Protein AF-A0A9P1GYC6-F1 (afdb_monomer_lite)

InterPro domains:
  IPR043141 Large ribosomal subunit protein uL10-like domain superfamily [SSF160369] (52-117)
  IPR047865 Large ribosomal subunit protein uL10, bacteria/organella [PTHR11560] (1-132)
  IPR060106 Large ribosomal subunit protein uL10m, C-terminal, fungi [PF28227] (82-119)

pLDDT: mean 81.43, std 10.8, range [39.16, 94.19]

Foldseek 3Di:
DDDDDDDDDDPDQFLQVLLVVCLLQPNDPPQRPNDDCVVCVVSVPPVNVVVSVPRDDAWDADPNDTGGPVRSSVSNNQPPGPHSVVVVVVVVVVVVVVVVVVVVVVVVVVVVVVVVVVVVVVVVVVVVVVVVVD

Structure (mmCIF, N/CA/C/O backbone):
data_AF-A0A9P1GYC6-F1
#
_entry.id   AF-A0A9P1GYC6-F1
#
loop_
_atom_site.group_PDB
_atom_site.id
_atom_site.type_symbol
_atom_site.label_atom_id
_atom_site.label_alt_id
_atom_site.label_comp_id
_atom_site.label_asym_id
_atom_site.label_entity_id
_atom_site.label_seq_id
_atom_site.pdbx_PDB_ins_code
_atom_site.Cartn_x
_atom_site.Cartn_y
_atom_site.Cartn_z
_atom_site.occupancy
_atom_site.B_iso_or_equiv
_atom_site.auth_seq_id
_atom_site.auth_comp_id
_atom_site.auth_asym_id
_atom_site.auth_atom_id
_atom_site.pdbx_PDB_model_num
ATOM 1 N N . MET A 1 1 ? -9.711 -9.382 -18.454 1.00 57.47 1 MET A N 1
ATOM 2 C CA . MET A 1 1 ? -8.321 -8.932 -18.674 1.00 57.47 1 MET A CA 1
ATOM 3 C C . MET A 1 1 ? -7.994 -9.161 -20.136 1.00 57.47 1 MET A C 1
ATOM 5 O O . MET A 1 1 ? -8.175 -10.282 -20.587 1.00 57.47 1 MET A O 1
ATOM 9 N N . SER A 1 2 ? -7.621 -8.120 -20.876 1.00 74.44 2 SER A N 1
ATOM 10 C CA . SER A 1 2 ? -7.304 -8.207 -22.306 1.00 74.44 2 SER A CA 1
ATOM 11 C C . SER A 1 2 ? -5.957 -7.529 -22.544 1.00 74.44 2 SER A C 1
ATOM 13 O O . SER A 1 2 ? -5.759 -6.417 -22.060 1.00 74.44 2 SER A O 1
ATOM 15 N N . GLY A 1 3 ? -5.037 -8.209 -23.231 1.00 85.06 3 GLY A N 1
ATOM 16 C CA . GLY A 1 3 ? -3.664 -7.749 -23.470 1.00 85.06 3 GLY A CA 1
ATOM 17 C C . GLY A 1 3 ? -2.594 -8.467 -22.629 1.00 85.06 3 GLY A C 1
ATOM 18 O O . GLY A 1 3 ? -2.923 -9.328 -21.809 1.00 85.06 3 GLY A O 1
ATOM 19 N N . PRO A 1 4 ? -1.304 -8.142 -22.846 1.00 89.06 4 PRO A N 1
ATOM 20 C CA . PRO A 1 4 ? -0.189 -8.716 -22.100 1.00 89.06 4 PRO A CA 1
ATOM 21 C C . PRO A 1 4 ? -0.205 -8.212 -20.657 1.00 89.06 4 PRO A C 1
ATOM 23 O O . PRO A 1 4 ? -0.153 -7.012 -20.395 1.00 89.06 4 PRO A O 1
ATOM 26 N N . VAL A 1 5 ? -0.293 -9.146 -19.716 1.00 89.31 5 VAL A N 1
ATOM 27 C CA . VAL A 1 5 ? -0.481 -8.868 -18.291 1.00 89.31 5 VAL A CA 1
ATOM 28 C C . VAL A 1 5 ? 0.527 -9.661 -17.475 1.00 89.31 5 VAL A C 1
ATOM 30 O O . VAL A 1 5 ? 0.807 -10.822 -17.768 1.00 89.31 5 VAL A O 1
ATOM 33 N N . ALA A 1 6 ? 1.063 -9.026 -16.440 1.00 89.25 6 ALA A N 1
ATOM 34 C CA . ALA A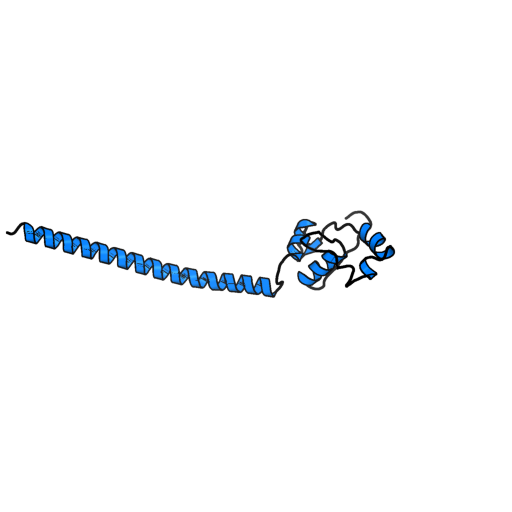 1 6 ? 1.934 -9.653 -15.460 1.00 89.25 6 ALA A CA 1
ATOM 35 C C . ALA A 1 6 ? 1.269 -9.576 -14.085 1.00 89.25 6 ALA A C 1
ATOM 37 O O . ALA A 1 6 ? 0.605 -8.589 -13.765 1.00 89.25 6 ALA A O 1
ATOM 38 N N . ALA A 1 7 ? 1.441 -10.621 -13.278 1.00 90.31 7 ALA A N 1
ATOM 39 C CA . ALA A 1 7 ? 0.910 -10.680 -11.924 1.00 90.31 7 ALA A CA 1
ATOM 40 C C . ALA A 1 7 ? 2.060 -10.731 -10.918 1.00 90.31 7 ALA A C 1
ATOM 42 O O . ALA A 1 7 ? 2.934 -11.591 -11.008 1.00 90.31 7 ALA A O 1
ATOM 43 N N . LEU A 1 8 ? 2.031 -9.822 -9.944 1.00 90.06 8 LEU A N 1
ATOM 44 C CA . LEU A 1 8 ? 2.869 -9.895 -8.754 1.00 90.06 8 LEU A CA 1
ATOM 45 C C . LEU A 1 8 ? 2.065 -10.582 -7.649 1.00 90.06 8 LEU A C 1
ATOM 47 O O . LEU A 1 8 ? 1.041 -10.058 -7.211 1.00 90.06 8 LEU A O 1
ATOM 51 N N . VAL A 1 9 ? 2.514 -11.760 -7.220 1.00 91.06 9 VAL A N 1
ATOM 52 C CA . VAL A 1 9 ? 1.807 -12.586 -6.234 1.00 91.06 9 VAL A CA 1
ATOM 53 C C . VAL A 1 9 ? 2.642 -12.694 -4.969 1.00 91.06 9 VAL A C 1
ATOM 55 O O . VAL A 1 9 ? 3.825 -13.025 -5.023 1.00 91.06 9 VAL A O 1
ATOM 58 N N . PHE A 1 10 ? 2.006 -12.450 -3.828 1.00 86.44 10 PHE A N 1
ATOM 59 C CA . PHE A 1 10 ? 2.589 -12.671 -2.511 1.00 86.44 10 PHE A CA 1
ATOM 60 C C . PHE A 1 10 ? 1.925 -13.887 -1.853 1.00 86.44 10 PHE A C 1
ATOM 62 O O . PHE A 1 10 ? 0.711 -14.051 -1.986 1.00 86.44 10 PHE A O 1
ATOM 69 N N . PRO A 1 11 ? 2.682 -14.728 -1.125 1.00 86.12 11 PRO A N 1
ATOM 70 C CA . PRO A 1 11 ? 2.126 -15.894 -0.436 1.00 86.12 11 PRO A CA 1
ATOM 71 C C . PRO A 1 11 ? 1.235 -15.515 0.756 1.00 86.12 11 PRO A C 1
ATOM 73 O O . PRO A 1 11 ? 0.361 -16.283 1.142 1.00 86.12 11 PRO A O 1
ATOM 76 N N . ALA A 1 12 ? 1.443 -14.331 1.334 1.00 81.94 12 ALA A N 1
ATOM 77 C CA . ALA A 1 12 ? 0.650 -13.796 2.430 1.00 81.94 12 ALA A CA 1
ATOM 78 C C . ALA A 1 12 ? 0.389 -12.303 2.215 1.00 81.94 12 ALA A C 1
ATOM 80 O O . ALA A 1 12 ? 1.174 -11.602 1.569 1.00 81.94 12 ALA A O 1
ATOM 81 N N . VAL A 1 13 ? -0.711 -11.808 2.782 1.00 79.56 13 VAL A N 1
ATOM 82 C CA . VAL A 1 13 ? -1.057 -10.387 2.727 1.00 79.56 13 VAL A CA 1
ATOM 83 C C . VAL A 1 13 ? -0.211 -9.639 3.750 1.00 79.56 13 VAL A C 1
ATOM 85 O O . VAL A 1 13 ? -0.504 -9.627 4.942 1.00 79.56 13 VAL A O 1
ATOM 88 N N . SER A 1 14 ? 0.867 -9.018 3.277 1.00 82.25 14 SER A N 1
ATOM 89 C CA . SER A 1 14 ? 1.711 -8.150 4.097 1.00 82.25 14 SER A CA 1
ATOM 90 C C . SER A 1 14 ? 1.831 -6.761 3.458 1.00 82.25 14 SER A C 1
ATOM 92 O O . SER A 1 14 ? 2.587 -6.613 2.488 1.00 82.25 14 SER A O 1
ATOM 94 N N . PRO A 1 15 ? 1.154 -5.739 4.019 1.00 86.00 15 PRO A N 1
ATOM 95 C CA . PRO A 1 15 ? 1.284 -4.345 3.597 1.00 86.00 15 PRO A CA 1
ATOM 96 C C . PRO A 1 15 ? 2.725 -3.841 3.403 1.00 86.00 15 PRO A C 1
ATOM 98 O O . PRO A 1 15 ? 2.964 -3.215 2.374 1.00 86.00 15 PRO A O 1
ATOM 101 N N . PRO A 1 16 ? 3.726 -4.156 4.262 1.00 84.69 16 PRO A N 1
ATOM 102 C CA . PRO A 1 16 ? 5.082 -3.627 4.072 1.00 84.69 16 PRO A CA 1
ATOM 103 C C . PRO A 1 16 ? 5.770 -4.146 2.801 1.00 84.69 16 PRO A C 1
ATOM 105 O O . PRO A 1 16 ? 6.434 -3.381 2.103 1.00 84.69 16 PRO A O 1
ATOM 108 N N . HIS A 1 17 ? 5.590 -5.425 2.453 1.00 87.44 17 HIS A N 1
ATOM 109 C CA . HIS A 1 17 ? 6.152 -5.968 1.210 1.00 87.44 17 HIS A CA 1
ATOM 110 C C . HIS A 1 17 ? 5.430 -5.417 -0.021 1.00 87.44 17 HIS A C 1
ATOM 112 O O . HIS A 1 17 ? 6.060 -5.163 -1.047 1.00 87.44 17 HIS A O 1
ATOM 118 N N . LEU A 1 18 ? 4.120 -5.186 0.092 1.00 87.50 18 LEU A N 1
ATOM 119 C CA . LEU A 1 18 ? 3.334 -4.577 -0.973 1.00 87.50 18 LEU A CA 1
ATOM 120 C C . LEU A 1 18 ? 3.744 -3.112 -1.192 1.00 87.50 18 LEU A C 1
ATOM 122 O O . LEU A 1 18 ? 3.967 -2.716 -2.332 1.00 87.50 18 LEU A O 1
ATOM 126 N N . ALA A 1 19 ? 3.941 -2.338 -0.123 1.00 87.00 19 ALA A N 1
ATOM 127 C CA . ALA A 1 19 ? 4.445 -0.966 -0.182 1.00 87.00 19 ALA A CA 1
ATOM 128 C C . ALA A 1 19 ? 5.830 -0.888 -0.838 1.00 87.00 19 ALA A C 1
ATOM 130 O O . ALA A 1 19 ? 6.063 -0.054 -1.715 1.00 87.00 19 ALA A O 1
ATOM 131 N N . ALA A 1 20 ? 6.738 -1.794 -0.462 1.00 88.31 20 ALA A N 1
ATOM 132 C CA . ALA A 1 20 ? 8.061 -1.891 -1.068 1.00 88.31 20 ALA A CA 1
ATOM 133 C C . ALA A 1 20 ? 7.974 -2.192 -2.572 1.00 88.31 20 ALA A C 1
ATOM 135 O O . ALA A 1 20 ? 8.620 -1.515 -3.371 1.00 88.31 20 ALA A O 1
ATOM 136 N N . ALA A 1 21 ? 7.133 -3.144 -2.982 1.00 91.06 21 ALA A N 1
ATOM 137 C CA . ALA A 1 21 ? 6.932 -3.442 -4.396 1.00 91.06 21 ALA A CA 1
ATOM 138 C C . ALA A 1 21 ? 6.304 -2.269 -5.167 1.00 91.06 21 ALA A C 1
ATOM 140 O O . ALA A 1 21 ? 6.757 -1.956 -6.267 1.00 91.06 21 ALA A O 1
ATOM 141 N N . LEU A 1 22 ? 5.317 -1.575 -4.587 1.00 89.62 22 LEU A N 1
ATOM 142 C CA . LEU A 1 22 ? 4.712 -0.385 -5.192 1.00 89.62 22 LEU A CA 1
ATOM 143 C C . LEU A 1 22 ? 5.721 0.754 -5.352 1.00 89.62 22 LEU A C 1
ATOM 145 O O . LEU A 1 22 ? 5.734 1.399 -6.394 1.00 89.62 22 LEU A O 1
ATOM 149 N N . SER A 1 23 ? 6.617 0.957 -4.381 1.00 90.44 23 SER A N 1
ATOM 150 C CA . SER A 1 23 ? 7.672 1.978 -4.473 1.00 90.44 23 SER A CA 1
ATOM 151 C C . SER A 1 23 ? 8.633 1.767 -5.652 1.00 90.44 23 SER A C 1
ATOM 153 O O . SER A 1 23 ? 9.244 2.723 -6.125 1.00 90.44 23 SER A O 1
ATOM 155 N N . VAL A 1 24 ? 8.757 0.526 -6.135 1.00 91.69 24 VAL A N 1
ATOM 156 C CA . VAL A 1 24 ? 9.637 0.150 -7.250 1.00 91.69 24 VAL A CA 1
ATOM 157 C C . VAL A 1 24 ? 8.873 0.103 -8.572 1.00 91.69 24 VAL A C 1
ATOM 159 O O . VAL A 1 24 ? 9.357 0.610 -9.577 1.00 91.69 24 VAL A O 1
ATOM 162 N N . LEU A 1 25 ? 7.697 -0.525 -8.591 1.00 90.00 25 LEU A N 1
ATOM 163 C CA . LEU A 1 25 ? 6.968 -0.819 -9.828 1.00 90.00 25 LEU A CA 1
ATOM 164 C C . LEU A 1 25 ? 6.015 0.302 -10.251 1.00 90.00 25 LEU A C 1
ATOM 166 O O . LEU A 1 25 ? 5.808 0.504 -11.442 1.00 90.00 25 LEU A O 1
ATOM 170 N N . ALA A 1 26 ? 5.417 1.010 -9.292 1.00 87.75 26 ALA A N 1
ATOM 171 C CA . ALA A 1 26 ? 4.429 2.059 -9.537 1.00 87.75 26 ALA A CA 1
ATOM 172 C C . ALA A 1 26 ? 4.561 3.185 -8.489 1.00 87.75 26 ALA A C 1
ATOM 174 O O . ALA A 1 26 ? 3.640 3.410 -7.692 1.00 87.75 26 ALA A O 1
ATOM 175 N N . PRO A 1 27 ? 5.716 3.881 -8.448 1.00 88.31 27 PRO A N 1
ATOM 176 C CA . PRO A 1 27 ? 5.986 4.889 -7.432 1.00 88.31 27 PRO A CA 1
ATOM 177 C C . PRO A 1 27 ? 4.948 6.012 -7.495 1.00 88.31 27 PRO A C 1
ATOM 179 O O . PRO A 1 27 ? 4.677 6.578 -8.553 1.00 88.31 27 PRO A O 1
ATOM 182 N N . THR A 1 28 ? 4.381 6.356 -6.341 1.00 84.69 28 THR A N 1
ATOM 183 C CA . THR A 1 28 ? 3.414 7.450 -6.200 1.00 84.69 28 THR A CA 1
ATOM 184 C C . THR A 1 28 ? 4.006 8.489 -5.253 1.00 84.69 28 THR A C 1
ATOM 186 O O . THR A 1 28 ? 4.198 8.174 -4.075 1.00 84.69 28 THR A O 1
ATOM 189 N N . PRO A 1 29 ? 4.308 9.715 -5.723 1.00 79.44 29 PRO A N 1
ATOM 190 C CA . PRO A 1 29 ? 4.857 10.768 -4.874 1.00 79.44 29 PRO A CA 1
ATOM 191 C C . PRO A 1 29 ? 4.011 10.980 -3.609 1.00 79.44 29 PRO A C 1
ATOM 193 O O . PRO A 1 29 ? 2.786 11.038 -3.680 1.00 79.44 29 PRO A O 1
ATOM 196 N N . GLY A 1 30 ? 4.663 11.065 -2.448 1.00 80.31 30 GLY A N 1
ATOM 197 C CA . GLY A 1 30 ? 4.014 11.250 -1.143 1.00 80.31 30 GLY A CA 1
ATOM 198 C C . GLY A 1 30 ? 3.621 9.952 -0.428 1.00 80.31 30 GLY A C 1
ATOM 199 O O . GLY A 1 30 ? 3.909 9.823 0.755 1.00 80.31 30 GLY A O 1
ATOM 200 N N . LEU A 1 31 ? 3.031 8.980 -1.132 1.00 81.38 31 LEU A N 1
ATOM 201 C CA . LEU A 1 31 ? 2.573 7.710 -0.538 1.00 81.38 31 LEU A CA 1
ATOM 202 C C . LEU A 1 31 ? 3.626 6.596 -0.629 1.00 81.38 31 LEU A C 1
ATOM 204 O O . LEU A 1 31 ? 3.963 5.968 0.368 1.00 81.38 31 LEU A O 1
ATOM 208 N N . PHE A 1 32 ? 4.178 6.376 -1.824 1.00 86.69 32 PHE A N 1
ATOM 209 C CA . PHE A 1 32 ? 5.187 5.350 -2.102 1.00 86.69 32 PHE A CA 1
ATOM 210 C C . PHE A 1 32 ? 6.345 5.995 -2.867 1.00 86.69 32 PHE A C 1
ATOM 212 O O . PHE A 1 32 ? 6.363 5.960 -4.104 1.00 86.69 32 PHE A O 1
ATOM 219 N N . PRO A 1 33 ? 7.284 6.652 -2.161 1.00 87.31 33 PRO A N 1
ATOM 220 C CA . PRO A 1 33 ? 8.369 7.372 -2.806 1.00 87.31 33 PRO A CA 1
ATOM 221 C C . PRO A 1 33 ? 9.298 6.402 -3.533 1.00 87.31 33 PRO A C 1
ATOM 223 O O . PRO A 1 33 ? 9.633 5.337 -3.016 1.00 87.31 33 PRO A O 1
ATOM 226 N N . ALA A 1 34 ? 9.756 6.805 -4.718 1.00 88.81 34 ALA A N 1
ATOM 227 C CA . ALA A 1 34 ? 10.748 6.037 -5.450 1.00 88.81 34 ALA A CA 1
ATOM 228 C C . ALA A 1 34 ? 12.041 5.893 -4.620 1.00 88.81 34 ALA A C 1
ATOM 230 O O . ALA A 1 34 ? 12.440 6.832 -3.916 1.00 88.81 34 ALA A O 1
ATOM 231 N N . PRO A 1 35 ? 12.737 4.748 -4.713 1.00 89.75 35 PRO A N 1
ATOM 232 C CA . PRO A 1 35 ? 13.971 4.523 -3.976 1.00 89.75 35 PRO A CA 1
ATOM 233 C C . PRO A 1 35 ? 15.026 5.595 -4.304 1.00 89.75 35 PRO A C 1
ATOM 235 O O . PRO A 1 35 ? 15.193 5.963 -5.467 1.00 89.75 35 PRO A O 1
ATOM 238 N N . PRO A 1 36 ? 15.780 6.110 -3.318 1.00 89.00 36 PRO A N 1
ATOM 239 C CA . PRO A 1 36 ? 16.697 7.224 -3.544 1.00 89.00 36 PRO A CA 1
ATOM 240 C C . PRO A 1 36 ? 17.902 6.816 -4.402 1.00 89.00 36 PRO A C 1
ATOM 242 O O . PRO A 1 36 ? 18.535 5.788 -4.150 1.00 89.00 36 PRO A O 1
ATOM 245 N N . LYS A 1 37 ? 18.284 7.685 -5.354 1.00 87.31 37 LYS A N 1
ATOM 246 C CA . LYS A 1 37 ? 19.422 7.493 -6.284 1.00 87.31 37 LYS A CA 1
ATOM 247 C C . LYS A 1 37 ? 20.715 7.065 -5.596 1.00 87.31 37 LYS A C 1
ATOM 249 O O . LYS A 1 37 ? 21.411 6.185 -6.082 1.00 87.31 37 LYS A O 1
ATOM 254 N N . LYS A 1 38 ? 21.019 7.675 -4.446 1.00 88.19 38 LYS A N 1
ATOM 255 C CA . LYS A 1 38 ? 22.254 7.410 -3.692 1.00 88.19 38 LYS A CA 1
ATOM 256 C C . LYS A 1 38 ? 22.327 5.986 -3.136 1.00 88.19 38 LYS A C 1
ATOM 258 O O . LYS A 1 38 ? 23.415 5.438 -3.044 1.00 88.19 38 LYS A O 1
ATOM 263 N N . LYS A 1 39 ? 21.187 5.410 -2.740 1.00 89.19 39 LYS A N 1
ATOM 264 C CA . LYS A 1 39 ? 21.130 4.076 -2.122 1.00 89.19 39 LYS A CA 1
ATOM 265 C C . LYS A 1 39 ? 20.943 2.978 -3.166 1.00 89.19 39 LYS A C 1
ATOM 267 O O . LYS A 1 39 ? 21.479 1.894 -2.998 1.00 89.19 39 LYS A O 1
ATOM 272 N N . ASN A 1 40 ? 20.203 3.275 -4.235 1.00 89.25 40 ASN A N 1
ATOM 273 C CA . ASN A 1 40 ? 19.858 2.322 -5.285 1.00 89.25 40 ASN A CA 1
ATOM 274 C C . ASN A 1 40 ? 20.172 2.914 -6.671 1.00 89.25 40 ASN A C 1
ATOM 276 O O . ASN A 1 40 ? 19.249 3.305 -7.386 1.00 89.25 40 ASN A O 1
ATOM 280 N N . PRO A 1 41 ? 21.454 3.003 -7.072 1.00 89.50 41 PRO A N 1
ATOM 281 C CA . PRO A 1 41 ? 21.831 3.575 -8.365 1.00 89.50 41 PRO A CA 1
ATOM 282 C C . PRO A 1 41 ? 21.292 2.753 -9.544 1.00 89.50 41 PRO A C 1
ATOM 284 O O . PRO A 1 41 ? 20.844 3.332 -10.529 1.00 89.50 41 PRO A O 1
ATOM 287 N N . GLY A 1 42 ? 21.236 1.420 -9.411 1.00 90.94 42 GLY A N 1
ATOM 288 C CA . GLY A 1 42 ? 20.728 0.520 -10.454 1.00 90.94 42 GLY A CA 1
ATOM 289 C C . GLY A 1 42 ? 19.241 0.699 -10.778 1.00 90.94 42 GLY A C 1
ATOM 290 O O . GLY A 1 42 ? 18.819 0.400 -11.887 1.00 90.94 42 GLY A O 1
ATOM 291 N N . TYR A 1 43 ? 18.447 1.263 -9.861 1.00 89.75 43 TYR A N 1
ATOM 292 C CA . TYR A 1 43 ? 17.056 1.618 -10.160 1.00 89.75 43 TYR A CA 1
ATOM 293 C C . TYR A 1 43 ? 16.964 2.680 -11.265 1.00 89.75 43 TYR A C 1
ATOM 295 O O . TYR A 1 43 ? 16.001 2.705 -12.023 1.00 89.75 43 TYR A O 1
ATOM 303 N N . TYR A 1 44 ? 17.971 3.549 -11.374 1.00 91.19 44 TYR A N 1
ATOM 304 C CA . TYR A 1 44 ? 18.009 4.663 -12.321 1.00 91.19 44 TYR A CA 1
ATOM 305 C C . TYR A 1 44 ? 18.813 4.355 -13.587 1.00 91.19 44 TYR A C 1
ATOM 307 O O . TYR A 1 44 ? 19.095 5.269 -14.361 1.00 91.19 44 TYR A O 1
ATOM 315 N N . ASP A 1 45 ? 19.172 3.090 -13.805 1.00 94.19 45 ASP A N 1
ATOM 316 C CA . ASP A 1 45 ? 19.735 2.635 -15.071 1.00 94.19 45 ASP A CA 1
ATOM 317 C C . ASP A 1 45 ? 18.724 2.904 -16.210 1.00 94.19 45 ASP A C 1
ATOM 319 O O . ASP A 1 45 ? 17.537 2.582 -16.054 1.00 94.19 45 ASP A O 1
ATOM 323 N N . PRO A 1 46 ? 19.150 3.483 -17.351 1.00 92.06 46 PRO A N 1
ATOM 324 C CA . PRO A 1 46 ? 18.309 3.659 -18.532 1.00 92.06 46 PRO A CA 1
ATOM 325 C C . PRO A 1 46 ? 17.509 2.415 -18.935 1.00 92.06 46 PRO A C 1
ATOM 327 O O . PRO A 1 46 ? 16.345 2.542 -19.319 1.00 92.06 46 PRO A O 1
ATOM 330 N N . VAL A 1 47 ? 18.09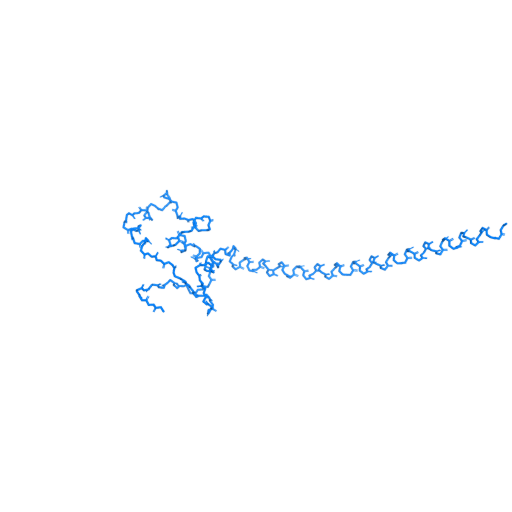0 1.216 -18.817 1.00 93.31 47 VAL A N 1
ATOM 331 C CA . VAL A 1 47 ? 17.411 -0.041 -19.176 1.00 93.31 47 VAL A CA 1
ATOM 332 C C . VAL A 1 47 ? 16.238 -0.316 -18.233 1.00 93.31 47 VAL A C 1
ATOM 334 O O . VAL A 1 47 ? 15.137 -0.647 -18.678 1.00 93.31 47 VAL A O 1
ATOM 337 N N . VAL A 1 48 ? 16.451 -0.126 -16.930 1.00 91.44 48 VAL A N 1
ATOM 338 C CA . VAL A 1 48 ? 15.437 -0.351 -15.891 1.00 91.44 48 VAL A CA 1
ATOM 339 C C . VAL A 1 48 ? 14.330 0.695 -15.985 1.00 91.44 48 VAL A C 1
ATOM 341 O O . VAL A 1 48 ? 13.154 0.344 -15.974 1.00 91.44 48 VAL A O 1
ATOM 344 N N . GLN A 1 49 ? 14.678 1.969 -16.160 1.00 91.81 49 GLN A N 1
ATOM 345 C CA . GLN A 1 49 ? 13.700 3.052 -16.296 1.00 91.81 49 GLN A CA 1
ATOM 346 C C . GLN A 1 49 ? 12.827 2.892 -17.547 1.00 91.81 49 GLN A C 1
ATOM 348 O O . GLN A 1 49 ? 11.611 3.070 -17.478 1.00 91.81 49 GLN A O 1
ATOM 353 N N . ALA A 1 50 ? 13.417 2.482 -18.674 1.00 92.75 50 ALA A N 1
ATOM 354 C CA . ALA A 1 50 ? 12.669 2.203 -19.897 1.00 92.75 50 ALA A CA 1
ATOM 355 C C . ALA A 1 50 ? 11.716 1.002 -19.753 1.00 92.75 50 ALA A C 1
ATOM 357 O O . ALA A 1 50 ? 10.678 0.963 -20.414 1.00 92.75 50 ALA A O 1
ATOM 358 N N . ALA A 1 51 ? 12.055 0.021 -18.912 1.00 90.56 51 ALA A N 1
ATOM 359 C CA . ALA A 1 51 ? 11.175 -1.101 -18.598 1.00 90.56 51 ALA A CA 1
ATOM 360 C C . ALA A 1 51 ? 10.047 -0.691 -17.637 1.00 90.56 51 ALA A C 1
ATOM 362 O O . ALA A 1 51 ? 8.884 -0.982 -17.909 1.00 90.56 51 ALA A O 1
ATOM 363 N N . LEU A 1 52 ? 10.368 0.034 -16.560 1.00 89.69 52 LEU A N 1
ATOM 364 C CA . LEU A 1 52 ? 9.394 0.513 -15.573 1.00 89.69 52 LEU A CA 1
ATOM 365 C C . LEU A 1 52 ? 8.352 1.446 -16.198 1.00 89.69 52 LEU A C 1
ATOM 367 O O . LEU A 1 52 ? 7.171 1.319 -15.900 1.00 89.69 52 LEU A O 1
ATOM 371 N N . ALA A 1 53 ? 8.751 2.312 -17.135 1.00 88.75 53 ALA A N 1
ATOM 372 C CA . ALA A 1 53 ? 7.829 3.202 -17.845 1.00 88.75 53 ALA A CA 1
ATOM 373 C C . ALA A 1 53 ? 6.765 2.464 -18.684 1.00 88.75 53 ALA A C 1
ATOM 375 O O . ALA A 1 53 ? 5.7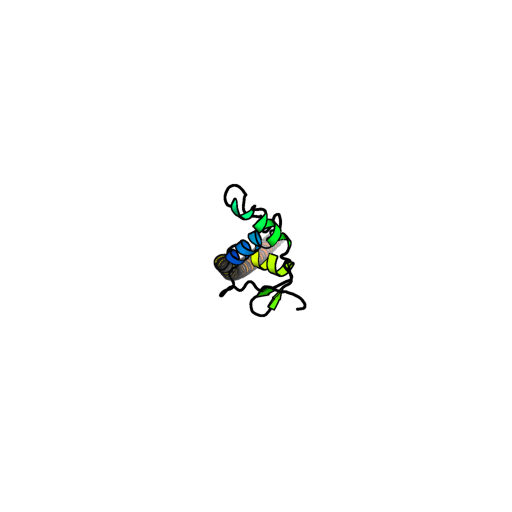45 3.052 -19.038 1.00 88.75 53 ALA A O 1
ATOM 376 N N . LYS A 1 54 ? 6.993 1.187 -19.019 1.00 90.44 54 LYS A N 1
ATOM 377 C CA . LYS A 1 54 ? 6.042 0.348 -19.768 1.00 90.44 54 LYS A CA 1
ATOM 378 C C . LYS A 1 54 ? 5.089 -0.424 -18.858 1.00 90.44 54 LYS A C 1
ATOM 380 O O . LYS A 1 54 ? 4.111 -0.986 -19.347 1.00 90.44 54 LYS A O 1
ATOM 385 N N . LEU A 1 55 ? 5.377 -0.494 -17.560 1.00 89.50 55 LEU A N 1
ATOM 386 C CA . LEU A 1 55 ? 4.528 -1.175 -16.595 1.00 89.50 55 LEU A CA 1
ATOM 387 C C . LEU A 1 55 ? 3.418 -0.226 -16.148 1.00 89.50 55 LEU A C 1
ATOM 389 O O . LEU A 1 55 ? 3.672 0.821 -15.560 1.00 89.50 55 LEU A O 1
ATOM 393 N N . LEU A 1 56 ? 2.174 -0.618 -16.411 1.00 89.25 56 LEU A N 1
ATOM 394 C CA . LEU A 1 56 ? 0.993 0.090 -15.936 1.00 89.25 56 LEU A CA 1
ATOM 395 C C . LEU A 1 56 ? 0.296 -0.758 -14.872 1.00 89.25 56 LEU A C 1
ATOM 397 O O . LEU A 1 56 ? -0.127 -1.884 -15.140 1.00 89.25 56 LEU A O 1
ATOM 401 N N . LEU A 1 57 ? 0.157 -0.212 -13.665 1.00 89.19 57 LEU A N 1
ATOM 402 C CA . LEU A 1 57 ? -0.627 -0.843 -12.610 1.00 89.19 57 LEU A CA 1
ATOM 403 C C . LEU A 1 57 ? -2.117 -0.718 -12.950 1.00 89.19 57 LEU A C 1
ATOM 405 O O . LEU A 1 57 ? -2.661 0.382 -12.964 1.00 89.19 57 LEU A O 1
ATOM 409 N N . VAL A 1 58 ? -2.768 -1.848 -13.226 1.00 89.31 58 VAL A N 1
ATOM 410 C CA . VAL A 1 58 ? -4.191 -1.892 -13.611 1.00 89.31 58 VAL A CA 1
ATOM 411 C C . VAL A 1 58 ? -5.102 -2.130 -12.405 1.00 89.31 58 VAL A C 1
ATOM 413 O O . VAL A 1 58 ? -6.204 -1.594 -12.341 1.00 89.31 58 VAL A O 1
ATOM 416 N N . GLY A 1 59 ? -4.667 -2.954 -11.454 1.00 89.69 59 GLY A N 1
ATOM 417 C CA . GLY A 1 59 ? -5.506 -3.404 -10.350 1.00 89.69 59 GLY A CA 1
ATOM 418 C C . GLY A 1 59 ? -4.896 -4.597 -9.620 1.00 89.69 59 GLY A C 1
ATOM 419 O O . GLY A 1 59 ? -3.781 -5.024 -9.927 1.00 89.69 59 GLY A O 1
ATOM 420 N N . GLY A 1 60 ? -5.624 -5.134 -8.643 1.00 89.94 60 GLY A N 1
ATOM 421 C CA . GLY A 1 60 ? -5.130 -6.213 -7.797 1.00 89.94 60 GLY A CA 1
ATOM 422 C C . GLY A 1 60 ? -6.245 -6.972 -7.103 1.00 89.94 60 GLY A C 1
ATOM 423 O O . GLY A 1 60 ? -7.405 -6.567 -7.093 1.00 89.94 60 GLY A O 1
ATOM 424 N N . ARG A 1 61 ? -5.888 -8.114 -6.524 1.00 89.38 61 ARG A N 1
ATOM 425 C CA . ARG A 1 61 ? -6.810 -8.941 -5.752 1.00 89.38 61 ARG A CA 1
ATOM 426 C C . ARG A 1 61 ? -6.190 -9.235 -4.398 1.00 89.38 61 ARG A C 1
ATOM 428 O O . ARG A 1 61 ? -5.093 -9.778 -4.334 1.00 89.38 61 ARG A O 1
ATOM 435 N N . VAL A 1 62 ? -6.906 -8.893 -3.335 1.00 86.75 62 VAL A N 1
ATOM 436 C CA . VAL A 1 62 ? -6.477 -9.100 -1.948 1.00 86.75 62 VAL A CA 1
ATOM 437 C C . VAL A 1 62 ? -7.586 -9.873 -1.243 1.00 86.75 62 VAL A C 1
ATOM 439 O O . VAL A 1 62 ? -8.748 -9.481 -1.312 1.00 86.75 62 VAL A O 1
ATOM 442 N N . GLU A 1 63 ? -7.247 -11.019 -0.646 1.00 83.00 63 GLU A N 1
ATOM 443 C CA . GLU A 1 63 ? -8.190 -11.887 0.091 1.00 83.00 63 GLU A CA 1
ATOM 444 C C . GLU A 1 63 ? -9.485 -12.213 -0.676 1.00 83.00 63 GLU A C 1
ATOM 446 O O . GLU A 1 63 ? -10.588 -12.227 -0.137 1.00 83.00 63 GLU A O 1
ATOM 451 N N . GLY A 1 64 ? -9.372 -12.442 -1.985 1.00 82.75 64 GLY A N 1
ATOM 452 C CA . GLY A 1 64 ? -10.530 -12.779 -2.811 1.00 82.75 64 GLY A CA 1
ATOM 453 C C . GLY A 1 64 ? -11.336 -11.580 -3.324 1.00 82.75 64 GLY A C 1
ATOM 454 O O . GLY A 1 64 ? -12.142 -11.777 -4.232 1.00 82.75 64 GLY A O 1
ATOM 455 N N . LYS A 1 65 ? -11.087 -10.362 -2.829 1.00 87.25 65 LYS A N 1
ATOM 456 C CA . LYS A 1 65 ? -11.737 -9.122 -3.279 1.00 87.25 65 LYS A CA 1
ATOM 457 C C . LYS A 1 65 ? -10.896 -8.413 -4.335 1.00 87.25 65 LYS A C 1
ATOM 459 O O . LYS A 1 65 ? -9.670 -8.379 -4.246 1.00 87.25 65 LYS A O 1
ATOM 464 N N . VAL A 1 66 ? -11.564 -7.864 -5.345 1.00 90.31 66 VAL A N 1
ATOM 465 C CA . VAL A 1 66 ? -10.927 -7.068 -6.400 1.00 90.31 66 VAL A CA 1
ATOM 466 C C . VAL A 1 66 ? -10.778 -5.637 -5.901 1.00 90.31 66 VAL A C 1
ATOM 468 O O . VAL A 1 66 ? -11.739 -5.058 -5.403 1.00 90.31 66 VAL A O 1
ATOM 471 N N . PHE A 1 67 ? -9.576 -5.094 -6.043 1.00 88.88 67 PHE A N 1
ATOM 472 C CA . PHE A 1 67 ? -9.243 -3.714 -5.730 1.00 88.88 67 PHE A CA 1
ATOM 473 C C . PHE A 1 67 ? -8.761 -3.007 -6.996 1.00 88.88 67 PHE A C 1
ATOM 475 O O . PHE A 1 67 ? -8.045 -3.579 -7.826 1.00 88.88 67 PHE A O 1
ATOM 482 N N . ASP A 1 68 ? -9.167 -1.754 -7.126 1.00 90.81 68 ASP A N 1
ATOM 483 C CA . ASP A 1 68 ? -8.637 -0.813 -8.099 1.00 90.81 68 ASP A CA 1
ATOM 484 C C . ASP A 1 68 ? -7.264 -0.281 -7.653 1.00 90.81 68 ASP A C 1
ATOM 486 O O . ASP A 1 68 ? -6.712 -0.665 -6.616 1.00 90.81 68 ASP A O 1
ATOM 490 N N . VAL A 1 69 ? -6.676 0.591 -8.471 1.00 88.38 69 VAL A N 1
ATOM 491 C CA . VAL A 1 69 ? -5.353 1.171 -8.209 1.00 88.38 69 VAL A CA 1
ATOM 492 C C . VAL A 1 69 ? -5.325 1.926 -6.877 1.00 88.38 69 VAL A C 1
ATOM 494 O O . VAL A 1 69 ? -4.352 1.810 -6.129 1.00 88.38 69 VAL A O 1
ATOM 497 N N . ASP A 1 70 ? -6.388 2.657 -6.552 1.00 88.19 70 ASP A N 1
ATOM 498 C CA . ASP A 1 70 ? -6.472 3.432 -5.314 1.00 88.19 70 ASP A CA 1
ATOM 499 C C . ASP A 1 70 ? -6.698 2.534 -4.094 1.00 88.19 70 ASP A C 1
ATOM 501 O O . ASP A 1 70 ? -6.057 2.724 -3.058 1.00 88.19 70 ASP A O 1
ATOM 505 N N . GLY A 1 71 ? -7.495 1.476 -4.236 1.00 86.88 71 GLY A N 1
ATOM 506 C CA . GLY A 1 71 ? -7.651 0.437 -3.230 1.00 86.88 71 GLY A CA 1
ATOM 507 C C . GLY A 1 71 ? -6.340 -0.280 -2.907 1.00 86.88 71 GLY A C 1
ATOM 508 O O . GLY A 1 71 ? -6.023 -0.489 -1.738 1.00 86.88 71 GLY A O 1
ATOM 509 N N . ILE A 1 72 ? -5.521 -0.601 -3.913 1.00 88.12 72 ILE A N 1
ATOM 510 C CA . ILE A 1 72 ? -4.193 -1.202 -3.695 1.00 88.12 72 ILE A CA 1
ATOM 511 C C . ILE A 1 72 ? -3.258 -0.237 -2.967 1.00 88.12 72 ILE A C 1
ATOM 513 O O . ILE A 1 72 ? -2.543 -0.652 -2.053 1.00 88.12 72 ILE A O 1
ATOM 517 N N . LYS A 1 73 ? -3.268 1.046 -3.346 1.00 88.12 73 LYS A N 1
ATOM 518 C CA . LYS A 1 73 ? -2.491 2.079 -2.651 1.00 88.12 73 LYS A CA 1
ATOM 519 C C . LYS A 1 73 ? -2.924 2.207 -1.193 1.00 88.12 73 LYS A C 1
ATOM 521 O O . LYS A 1 73 ? -2.069 2.327 -0.324 1.00 88.12 73 LYS A O 1
ATOM 526 N N . TRP A 1 74 ? -4.223 2.121 -0.913 1.00 85.50 74 TRP A N 1
ATOM 527 C CA . TRP A 1 74 ? -4.732 2.103 0.454 1.00 85.50 74 TRP A CA 1
ATOM 528 C C . TRP A 1 74 ? -4.229 0.883 1.235 1.00 85.50 74 TRP A C 1
ATOM 530 O O . TRP A 1 74 ? -3.685 1.060 2.320 1.00 85.50 74 TRP A O 1
ATOM 540 N N . VAL A 1 75 ? -4.313 -0.331 0.671 1.00 84.69 75 VAL A N 1
ATOM 541 C CA . VAL A 1 75 ? -3.819 -1.559 1.329 1.00 84.69 75 VAL A CA 1
ATOM 542 C C . VAL A 1 75 ? -2.317 -1.480 1.620 1.00 84.69 75 VAL A C 1
ATOM 544 O O . VAL A 1 75 ? -1.875 -1.882 2.695 1.00 84.69 75 VAL A O 1
ATOM 547 N N . GLY A 1 76 ? -1.524 -0.950 0.685 1.00 83.94 76 GLY A N 1
ATOM 548 C CA . GLY A 1 76 ? -0.085 -0.747 0.878 1.00 83.94 76 GLY A CA 1
ATOM 549 C C . GLY A 1 76 ? 0.251 0.347 1.888 1.00 83.94 76 GLY A C 1
ATOM 550 O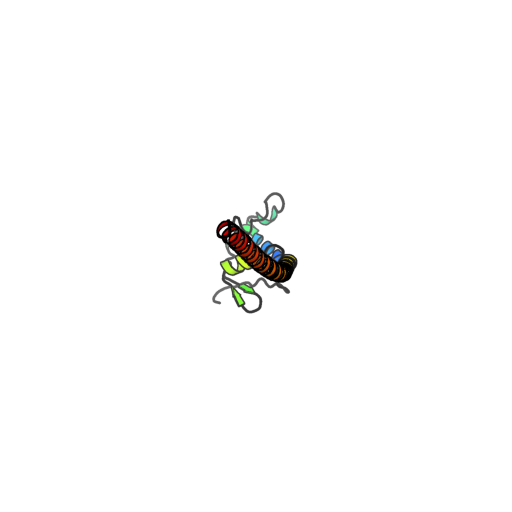 O . GLY A 1 76 ? 1.311 0.298 2.499 1.00 83.94 76 GLY A O 1
ATOM 551 N N . GLY A 1 77 ? -0.646 1.316 2.074 1.00 82.56 77 GLY A N 1
ATOM 552 C CA . GLY A 1 77 ? -0.498 2.418 3.022 1.00 82.56 77 GLY A CA 1
ATOM 553 C C . GLY A 1 77 ? -0.961 2.082 4.439 1.00 82.56 77 GLY A C 1
ATOM 554 O O . GLY A 1 77 ? -0.935 2.959 5.299 1.00 82.56 77 GLY A O 1
ATOM 555 N N . ILE A 1 78 ? -1.407 0.845 4.701 1.00 80.00 78 ILE A N 1
ATOM 556 C CA . ILE A 1 78 ? -1.777 0.409 6.051 1.00 80.00 78 ILE A CA 1
ATOM 557 C C . ILE A 1 78 ? -0.513 0.346 6.907 1.00 80.00 78 ILE A C 1
ATOM 559 O O . ILE A 1 78 ? 0.275 -0.603 6.835 1.00 80.00 78 ILE A O 1
ATOM 563 N N . ASP A 1 79 ? -0.354 1.366 7.743 1.00 67.88 79 ASP A N 1
ATOM 564 C CA . ASP A 1 79 ? 0.762 1.482 8.666 1.00 67.88 79 ASP A CA 1
ATOM 565 C C . ASP A 1 79 ? 0.706 0.391 9.746 1.00 67.88 79 ASP A C 1
ATOM 567 O O . ASP A 1 79 ? -0.343 0.080 10.317 1.00 67.88 79 ASP A O 1
ATOM 571 N N . GLY A 1 80 ? 1.858 -0.221 10.017 1.00 64.56 80 GLY A N 1
ATOM 572 C CA . GLY A 1 80 ? 2.023 -1.219 11.078 1.00 64.56 80 GLY A CA 1
ATOM 573 C C . GLY A 1 80 ? 1.605 -2.656 10.742 1.00 64.56 80 GLY A C 1
ATOM 574 O O . GLY A 1 80 ? 1.845 -3.540 11.559 1.00 64.56 80 GLY A O 1
ATOM 575 N N . GLY A 1 81 ? 1.021 -2.948 9.574 1.00 70.81 81 GLY A N 1
ATOM 576 C CA . GLY A 1 81 ? 0.700 -4.327 9.167 1.00 70.81 81 GLY A CA 1
ATOM 577 C C . GLY A 1 81 ? -0.054 -5.131 10.245 1.00 70.81 81 GLY A C 1
ATOM 578 O O . GLY A 1 81 ? -1.094 -4.699 10.741 1.00 70.81 81 GLY A O 1
ATOM 579 N N . LEU A 1 82 ? 0.478 -6.297 10.635 1.00 64.62 82 LEU A N 1
ATOM 580 C CA . LEU A 1 82 ? -0.091 -7.138 11.700 1.00 64.62 82 LEU A CA 1
ATOM 581 C C . LEU A 1 82 ? -0.115 -6.422 13.062 1.00 64.62 82 LEU A C 1
ATOM 583 O O . LEU A 1 82 ? -1.074 -6.569 13.817 1.00 64.62 82 LEU A O 1
ATOM 587 N N . ASP A 1 83 ? 0.915 -5.636 13.368 1.00 67.06 83 ASP A N 1
ATOM 588 C CA . ASP A 1 83 ? 1.018 -4.908 14.633 1.00 67.06 83 ASP A CA 1
ATOM 589 C C . ASP A 1 83 ? 0.067 -3.706 14.672 1.00 67.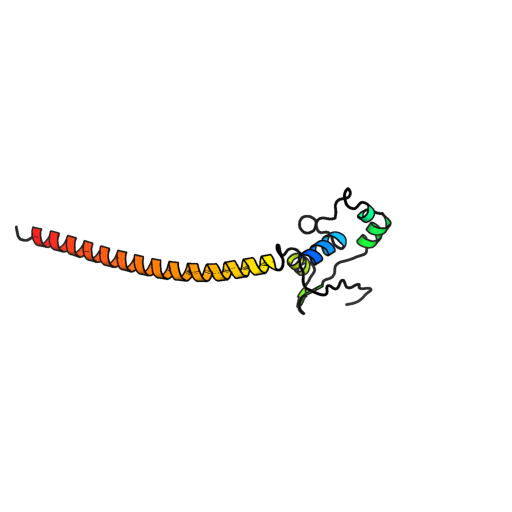06 83 ASP A C 1
ATOM 591 O O . ASP A 1 83 ? -0.504 -3.416 15.719 1.00 67.06 83 ASP A O 1
ATOM 595 N N . GLY A 1 84 ? -0.219 -3.086 13.523 1.00 68.38 84 GLY A N 1
ATOM 596 C CA . GLY A 1 84 ? -1.274 -2.079 13.373 1.00 68.38 84 GLY A CA 1
ATOM 597 C C . GLY A 1 84 ? -2.674 -2.665 13.590 1.00 68.38 84 GLY A C 1
ATOM 598 O O . GLY A 1 84 ? -3.487 -2.096 14.319 1.00 68.38 84 GLY A O 1
ATOM 599 N N . LEU A 1 85 ? -2.943 -3.853 13.038 1.00 66.56 85 LEU A N 1
ATOM 600 C CA . LEU A 1 85 ? -4.182 -4.606 13.284 1.00 66.56 85 LEU A CA 1
ATOM 601 C C . LEU A 1 85 ? -4.322 -5.026 14.754 1.00 66.56 85 LEU A C 1
ATOM 603 O O . LEU A 1 85 ? -5.397 -4.877 15.338 1.00 66.56 85 LEU A O 1
ATOM 607 N N . ARG A 1 86 ? -3.235 -5.490 15.381 1.00 75.00 86 ARG A N 1
ATOM 608 C CA . ARG A 1 86 ? -3.198 -5.806 16.817 1.00 75.00 86 ARG A CA 1
ATOM 609 C C . ARG A 1 86 ? -3.433 -4.566 17.670 1.00 75.00 86 ARG A C 1
ATOM 611 O O . ARG A 1 86 ? -4.244 -4.625 18.585 1.00 75.00 86 ARG A O 1
ATOM 618 N N . ALA A 1 87 ? -2.801 -3.440 17.348 1.00 77.56 87 ALA A N 1
ATOM 619 C CA . ALA A 1 87 ? -3.016 -2.177 18.046 1.00 77.56 87 ALA A CA 1
ATOM 620 C C . ALA A 1 87 ? -4.471 -1.700 17.919 1.00 77.56 87 ALA A C 1
ATOM 622 O O . ALA A 1 87 ? -5.061 -1.267 18.906 1.00 77.56 87 ALA A O 1
ATOM 623 N N . ARG A 1 88 ? -5.092 -1.845 16.739 1.00 69.88 88 ARG A N 1
ATOM 624 C CA . ARG A 1 88 ? -6.513 -1.528 16.523 1.00 69.88 88 ARG A CA 1
ATOM 625 C C . ARG A 1 88 ? -7.432 -2.424 17.359 1.00 69.88 88 ARG A C 1
ATOM 627 O O . ARG A 1 88 ? -8.376 -1.919 17.959 1.00 69.88 88 ARG A O 1
ATOM 634 N N . LEU A 1 89 ? -7.141 -3.724 17.428 1.00 78.25 89 LEU A N 1
ATOM 635 C CA . LEU A 1 89 ? -7.858 -4.674 18.284 1.00 78.25 89 LEU A CA 1
ATOM 636 C C . LEU A 1 89 ? -7.706 -4.326 19.768 1.00 78.25 89 LEU A C 1
ATOM 638 O O . LEU A 1 89 ? -8.705 -4.264 20.478 1.00 78.25 89 LEU A O 1
ATOM 642 N N . VAL A 1 90 ? -6.484 -4.042 20.228 1.00 83.19 90 VAL A N 1
ATOM 643 C CA . VAL A 1 90 ? -6.209 -3.623 21.611 1.00 83.19 90 VAL A CA 1
ATOM 644 C C . VAL A 1 90 ? -6.948 -2.327 21.943 1.00 83.19 90 VAL A C 1
ATOM 646 O O . VAL A 1 90 ? -7.589 -2.255 22.985 1.00 83.19 90 VAL A O 1
ATOM 649 N N . ALA A 1 91 ? -6.944 -1.338 21.048 1.00 78.69 91 ALA A N 1
ATOM 650 C CA . ALA A 1 91 ? -7.677 -0.088 21.237 1.00 78.69 91 ALA A CA 1
ATOM 651 C C . ALA A 1 91 ? -9.200 -0.305 21.300 1.00 78.69 91 ALA A C 1
ATOM 653 O O . ALA A 1 91 ? -9.869 0.291 22.141 1.00 78.69 91 ALA A O 1
ATOM 654 N N . MET A 1 92 ? -9.757 -1.184 20.456 1.00 77.44 92 MET A N 1
ATOM 655 C CA . MET A 1 92 ? -11.177 -1.555 20.531 1.00 77.44 92 MET A CA 1
ATOM 656 C C . MET A 1 92 ? -11.510 -2.240 21.861 1.00 77.44 92 MET A C 1
ATOM 658 O O . MET A 1 92 ? -12.481 -1.866 22.513 1.00 77.44 92 MET A O 1
ATOM 662 N N . LEU A 1 93 ? -10.683 -3.194 22.295 1.00 77.12 93 LEU A N 1
ATOM 663 C CA . LEU A 1 93 ? -10.834 -3.884 23.579 1.00 77.12 93 LEU A CA 1
ATOM 664 C C . LEU A 1 93 ? -10.736 -2.916 24.771 1.00 77.12 93 LEU A C 1
ATOM 666 O O . LEU A 1 93 ? -11.540 -2.995 25.697 1.00 77.12 93 LEU A O 1
ATOM 670 N N . GLN A 1 94 ? -9.804 -1.961 24.734 1.00 78.12 94 GLN A N 1
ATOM 671 C CA . GLN A 1 94 ? -9.655 -0.926 25.762 1.00 78.12 94 GLN A CA 1
ATOM 672 C C . GLN A 1 94 ? -10.838 0.057 25.782 1.00 78.12 94 GLN A C 1
ATOM 674 O O . GLN A 1 94 ? -11.292 0.451 26.856 1.00 78.12 94 GLN A O 1
ATOM 679 N N . GLY A 1 95 ? -11.387 0.412 24.615 1.00 68.94 95 GLY A N 1
ATOM 680 C CA . GLY A 1 95 ? -12.552 1.295 24.503 1.00 68.94 95 GLY A CA 1
ATOM 681 C C . GLY A 1 95 ? -13.822 0.715 25.134 1.00 68.94 95 GLY A C 1
ATOM 682 O O . GLY A 1 95 ? -14.585 1.450 25.760 1.00 68.94 95 GLY A O 1
ATOM 683 N N . VAL A 1 96 ? -14.022 -0.606 25.046 1.00 66.75 96 VAL A N 1
ATOM 684 C CA . VAL A 1 96 ? -15.157 -1.293 25.692 1.00 66.75 96 VAL A CA 1
ATOM 685 C C . VAL A 1 96 ? -15.053 -1.232 27.223 1.00 66.75 96 VAL A C 1
ATOM 687 O O . VAL A 1 96 ? -16.058 -1.006 27.896 1.00 66.75 96 VAL A O 1
ATOM 690 N N . GLY A 1 97 ? -13.844 -1.355 27.783 1.00 62.91 97 GLY A N 1
ATOM 691 C CA . GLY A 1 97 ? -13.614 -1.233 29.228 1.00 62.91 97 GLY A CA 1
ATOM 692 C C . GLY A 1 97 ? -13.864 0.180 29.767 1.00 62.91 97 GLY A C 1
ATOM 693 O O . GLY A 1 97 ? -14.486 0.344 30.814 1.00 62.91 97 GLY A O 1
ATOM 694 N N . LEU A 1 98 ? -13.446 1.210 29.024 1.00 60.94 98 LEU A N 1
ATOM 695 C CA . LEU A 1 98 ? -13.682 2.612 29.395 1.00 60.94 98 LEU A CA 1
ATOM 696 C C . LEU A 1 98 ? -15.165 3.002 29.322 1.00 60.94 98 LEU A C 1
ATOM 698 O O . LEU A 1 98 ? -15.632 3.787 30.147 1.00 60.94 98 LEU A O 1
ATOM 702 N N . GLY A 1 99 ? -15.919 2.429 28.379 1.00 66.06 99 GLY A N 1
ATOM 703 C CA . GLY A 1 99 ? -17.362 2.646 28.269 1.00 66.06 99 GLY A CA 1
ATOM 704 C C . GLY A 1 99 ? -18.126 2.184 29.513 1.00 66.06 99 GLY A C 1
ATOM 705 O O . GLY A 1 99 ? -18.970 2.922 30.020 1.00 66.06 99 GLY A O 1
ATOM 706 N N . LEU A 1 100 ? -17.787 1.009 30.054 1.00 64.19 100 LEU A N 1
ATOM 707 C CA . LEU A 1 100 ? -18.462 0.456 31.230 1.00 64.19 100 LEU A CA 1
ATOM 708 C C . LEU A 1 100 ? -18.212 1.309 32.485 1.00 64.19 100 LEU A C 1
ATOM 710 O O . LEU A 1 100 ? -19.156 1.678 33.184 1.00 64.19 100 LEU A O 1
ATOM 714 N N . THR A 1 101 ? -16.961 1.704 32.731 1.00 69.94 101 THR A N 1
ATOM 715 C CA . THR A 1 101 ? -16.600 2.542 33.885 1.00 69.94 101 THR A CA 1
ATOM 716 C C . THR A 1 101 ? -17.257 3.918 33.810 1.00 69.94 101 THR A C 1
ATOM 718 O O . THR A 1 101 ? -17.840 4.356 34.798 1.00 69.94 101 THR A O 1
ATOM 721 N N . ASN A 1 102 ? -17.272 4.555 32.632 1.00 68.38 102 ASN A N 1
ATOM 722 C CA . ASN A 1 102 ? -17.974 5.827 32.443 1.00 68.38 102 ASN A CA 1
ATOM 723 C C . ASN A 1 102 ? -19.482 5.698 32.683 1.00 68.38 102 ASN A C 1
ATOM 725 O O . ASN A 1 102 ? -20.080 6.588 33.285 1.00 68.38 102 ASN A O 1
ATOM 729 N N . THR A 1 103 ? -20.116 4.599 32.254 1.00 72.56 103 THR A N 1
ATOM 730 C CA . THR A 1 103 ? -21.546 4.395 32.535 1.00 72.56 103 THR A CA 1
ATOM 731 C C . THR A 1 103 ? -21.824 4.234 34.031 1.00 72.56 103 THR A C 1
ATOM 733 O O . THR A 1 103 ? -22.710 4.920 34.543 1.00 72.56 103 THR A O 1
ATOM 736 N N . LEU A 1 104 ? -21.034 3.439 34.765 1.00 71.88 104 LEU A N 1
ATOM 737 C CA . LEU A 1 104 ? -21.185 3.310 36.222 1.00 71.88 104 LEU A CA 1
ATOM 738 C C . LEU A 1 104 ? -20.883 4.620 36.966 1.00 71.88 104 LEU A C 1
ATOM 740 O O . LEU A 1 104 ? -21.601 4.979 37.903 1.00 71.88 104 LEU A O 1
ATOM 744 N N . GLU A 1 105 ? -19.855 5.357 36.549 1.00 77.81 105 GLU A N 1
ATOM 745 C CA . GLU A 1 105 ? -19.502 6.650 37.137 1.00 77.81 105 GLU A CA 1
ATOM 746 C C . GLU A 1 105 ? -20.598 7.697 36.883 1.00 77.81 105 GLU A C 1
ATOM 748 O O . GLU A 1 105 ? -20.987 8.426 37.796 1.00 77.81 105 GLU A O 1
ATOM 753 N N . SER A 1 106 ? -21.157 7.738 35.671 1.00 76.62 106 SER A N 1
ATOM 754 C CA . SER A 1 106 ? -22.245 8.658 35.319 1.00 76.62 106 SER A CA 1
ATOM 755 C C . SER A 1 106 ? -23.534 8.366 36.095 1.00 76.62 106 SER A C 1
ATOM 757 O O . SER A 1 106 ? -24.149 9.292 36.627 1.00 76.62 106 SER A O 1
ATOM 759 N N . GLY A 1 107 ? -23.894 7.086 36.254 1.00 77.62 107 GLY A N 1
ATOM 760 C CA . GLY A 1 107 ? -25.025 6.666 37.079 1.00 77.62 107 GLY A CA 1
ATOM 761 C C . GLY A 1 107 ? -24.829 7.068 38.541 1.00 77.62 107 GLY A C 1
ATOM 762 O O . GLY A 1 107 ? -25.718 7.670 39.140 1.00 77.62 107 GLY A O 1
ATOM 763 N N . SER A 1 108 ? -23.629 6.854 39.082 1.00 78.44 108 SER A N 1
ATOM 764 C CA . SER A 1 108 ? -23.294 7.217 40.465 1.00 78.44 108 SER A CA 1
ATOM 765 C C . SER A 1 108 ? -23.342 8.732 40.703 1.00 78.44 108 SER A C 1
ATOM 767 O O . SER A 1 108 ? -23.917 9.182 41.693 1.00 78.44 108 SER A O 1
ATOM 769 N N . LYS A 1 109 ? -22.815 9.540 39.771 1.00 82.62 109 LYS A N 1
ATOM 770 C CA . LYS A 1 109 ? -22.886 11.011 39.837 1.00 82.62 109 LYS A CA 1
ATOM 771 C C . LYS A 1 109 ? -24.318 11.529 39.735 1.00 82.62 109 LYS A C 1
ATOM 773 O O . LYS A 1 109 ? -24.681 12.440 40.471 1.00 82.62 109 LYS A O 1
ATOM 778 N N . SER A 1 110 ? -25.141 10.945 38.862 1.00 78.56 110 SER A N 1
ATOM 779 C CA . SER A 1 110 ? -26.548 11.340 38.712 1.00 78.56 110 SER A CA 1
ATOM 780 C C . SER A 1 110 ? -27.383 11.048 39.966 1.00 78.56 110 SER A C 1
ATOM 782 O O . SER A 1 110 ? -28.182 11.888 40.385 1.00 78.56 110 SER A O 1
ATOM 784 N N . LEU A 1 111 ? -27.149 9.903 40.618 1.00 82.94 111 LEU A N 1
ATOM 785 C CA . LEU A 1 111 ? -27.785 9.554 41.890 1.00 82.94 111 LEU A CA 1
ATOM 786 C C . LEU A 1 111 ? -27.329 10.477 43.019 1.00 82.94 111 LEU A C 1
ATOM 788 O O . LEU A 1 111 ? -28.163 10.958 43.782 1.00 82.94 111 LEU A O 1
ATOM 792 N N . TRP A 1 112 ? -26.029 10.762 43.098 1.00 86.19 112 TRP A N 1
ATOM 793 C CA . TRP A 1 112 ? -25.481 11.680 44.093 1.00 86.19 112 TRP A CA 1
ATOM 794 C C . TRP A 1 112 ? -26.054 13.097 43.940 1.00 86.19 112 TRP A C 1
ATOM 796 O O . TRP A 1 112 ? -26.545 13.660 44.913 1.00 86.19 112 TRP A O 1
ATOM 806 N N . LEU A 1 113 ? -26.096 13.635 42.714 1.00 90.44 113 LEU A N 1
ATOM 807 C CA . LEU A 1 113 ? -26.701 14.942 42.427 1.00 90.44 113 LEU A CA 1
ATOM 808 C C . LEU A 1 113 ? -28.197 14.982 42.771 1.00 90.44 113 LEU A C 1
ATOM 810 O O . LEU A 1 113 ? -28.678 15.984 43.293 1.00 90.44 113 LEU A O 1
ATOM 814 N N . SER A 1 114 ? -28.930 13.895 42.515 1.00 87.75 114 SER A N 1
ATOM 815 C CA . SER A 1 114 ? -30.360 13.806 42.845 1.00 87.75 114 SER A CA 1
ATOM 816 C C . SER A 1 114 ? -30.606 13.763 44.358 1.00 87.75 114 SER A C 1
ATOM 818 O O . SER A 1 114 ? -31.537 14.397 44.851 1.00 87.75 114 SER A O 1
ATOM 820 N N . LEU A 1 115 ? -29.769 13.036 45.106 1.00 89.81 115 LEU A N 1
ATOM 821 C CA . LEU A 1 115 ? -29.843 12.972 46.568 1.00 89.81 115 LEU A CA 1
ATOM 822 C C . LEU A 1 115 ? -29.457 14.304 47.217 1.00 89.81 115 LEU A C 1
ATOM 824 O O . LEU A 1 115 ? -30.158 14.751 48.122 1.00 89.81 115 LEU A O 1
ATOM 828 N N . GLU A 1 116 ? -28.400 14.961 46.734 1.00 89.75 116 GLU A N 1
ATOM 829 C CA . GLU A 1 116 ? -27.997 16.274 47.246 1.00 89.75 116 GLU A CA 1
ATOM 830 C C . GLU A 1 116 ? -29.047 17.346 46.918 1.00 89.75 116 GLU A C 1
ATOM 832 O O . GLU A 1 116 ? -29.382 18.160 47.774 1.00 89.75 116 GLU A O 1
ATOM 837 N N . GLY A 1 117 ? -29.656 17.297 45.726 1.00 88.00 117 GLY A N 1
ATOM 838 C CA . GLY A 1 117 ? -30.772 18.177 45.368 1.00 88.00 117 GLY A CA 1
ATOM 839 C C . GLY A 1 117 ? -31.981 18.009 46.294 1.00 88.00 117 GLY A C 1
ATOM 840 O O . GLY A 1 117 ? -32.549 18.998 46.752 1.00 88.00 117 GLY A O 1
ATOM 841 N N . ARG A 1 118 ? -32.338 16.764 46.640 1.00 85.12 118 ARG A N 1
ATOM 842 C CA . ARG A 1 118 ? -33.442 16.485 47.574 1.00 85.12 118 ARG A CA 1
ATOM 843 C C . ARG A 1 118 ? -33.120 16.921 49.005 1.00 85.12 118 ARG A C 1
ATOM 845 O O . ARG A 1 118 ? -34.003 17.384 49.719 1.00 85.12 118 ARG A O 1
ATOM 852 N N . LYS A 1 119 ? -31.864 16.774 49.427 1.00 87.88 119 LYS A N 1
ATOM 853 C CA . LYS A 1 119 ? -31.388 17.241 50.733 1.00 87.88 119 LYS A CA 1
ATOM 854 C C . LYS A 1 119 ? -31.474 18.767 50.840 1.00 87.88 119 LYS A C 1
ATOM 856 O O . LYS A 1 119 ? -32.016 19.259 51.821 1.00 87.88 119 LYS A O 1
ATOM 861 N N . LEU A 1 120 ? -31.023 19.497 49.818 1.00 87.94 120 LEU A N 1
ATOM 862 C CA . LEU A 1 120 ? -31.116 20.960 49.768 1.00 87.94 120 LEU A CA 1
ATOM 863 C C . LEU A 1 120 ? -32.569 21.452 49.837 1.00 87.94 120 LEU A C 1
ATOM 865 O O . LEU A 1 120 ? -32.856 22.366 50.601 1.00 87.94 120 LEU A O 1
ATOM 869 N N . GLN A 1 121 ? -33.492 20.809 49.113 1.00 86.00 121 GLN A N 1
ATOM 870 C CA . GLN A 1 121 ? -34.922 21.147 49.175 1.00 86.00 121 GLN A CA 1
ATOM 871 C C . GLN A 1 121 ? -35.506 20.974 50.584 1.00 86.00 121 GLN A C 1
ATOM 873 O O . GLN A 1 121 ? -36.202 21.860 51.067 1.00 86.00 121 GLN A O 1
ATOM 878 N N . LEU A 1 122 ? -35.180 19.876 51.272 1.00 84.50 122 LEU A N 1
ATOM 879 C CA . LEU A 1 122 ? -35.644 19.631 52.643 1.00 84.50 122 LEU A CA 1
ATOM 880 C C . LEU A 1 122 ? -35.039 20.619 53.654 1.00 84.50 122 LEU A C 1
ATOM 882 O O . LEU A 1 122 ? -35.714 21.034 54.593 1.00 84.50 122 LEU A O 1
ATOM 886 N N . GLU A 1 123 ? -33.777 21.016 53.467 1.00 83.94 123 GLU A N 1
ATOM 887 C CA . GLU A 1 123 ? -33.131 22.044 54.294 1.00 83.94 123 GLU A CA 1
ATOM 888 C C . GLU A 1 123 ? -33.738 23.443 54.069 1.00 83.94 123 GLU A C 1
ATOM 890 O O . GLU A 1 123 ? -33.808 24.244 55.006 1.00 83.94 123 GLU A O 1
ATOM 895 N N . GLU A 1 124 ? -34.182 23.751 52.847 1.00 80.69 124 GLU A N 1
ATOM 896 C CA . GLU A 1 124 ? -34.901 24.988 52.517 1.00 80.69 124 GLU A CA 1
ATOM 897 C C . GLU A 1 124 ? -36.333 24.991 53.074 1.00 80.69 124 GLU A C 1
ATOM 899 O O . GLU A 1 124 ? -36.743 25.992 53.666 1.00 80.69 124 GLU A O 1
ATOM 904 N N . GLU A 1 125 ? -37.060 23.875 52.966 1.00 74.62 125 GLU A N 1
ATOM 905 C CA . GLU A 1 125 ? -38.400 23.696 53.546 1.00 74.62 125 GLU A CA 1
ATOM 906 C C . GLU A 1 125 ? -38.371 23.823 55.079 1.00 74.62 125 GLU A C 1
ATOM 908 O O . GLU A 1 125 ? -39.122 24.622 55.637 1.00 74.62 125 GLU A O 1
ATOM 913 N N . GLN A 1 126 ? -37.425 23.165 55.765 1.00 69.38 126 GLN A N 1
ATOM 914 C CA . GLN A 1 126 ? -37.270 23.283 57.225 1.00 69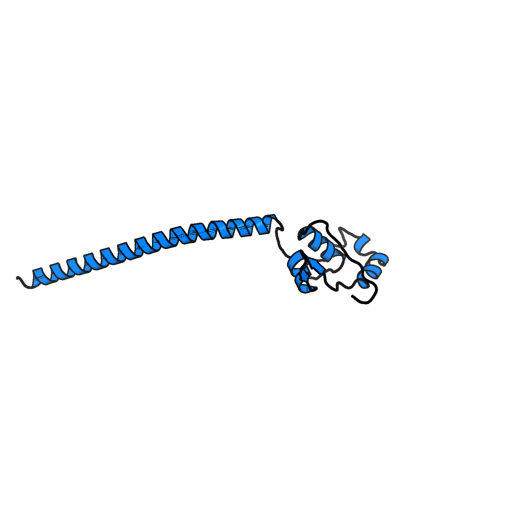.38 126 GLN A CA 1
ATOM 915 C C . GLN A 1 126 ? -36.924 24.707 57.686 1.00 69.38 126 GLN A C 1
ATOM 917 O O . GLN A 1 126 ? -37.402 25.163 58.726 1.00 69.38 126 GLN A O 1
ATOM 922 N N . LYS A 1 127 ? -36.104 25.444 56.923 1.00 68.19 127 LYS A N 1
ATOM 923 C CA . LYS A 1 127 ? -35.812 26.862 57.211 1.00 68.19 127 LYS A CA 1
ATOM 924 C C . LYS A 1 127 ? -37.004 27.781 56.928 1.00 68.19 127 LYS A C 1
ATOM 926 O O . LYS A 1 127 ? -37.078 28.863 57.515 1.00 68.19 127 LYS A O 1
ATOM 931 N N . GLY A 1 128 ? -37.900 27.386 56.023 1.00 63.88 128 GLY A N 1
ATOM 932 C CA . GLY A 1 128 ? -39.157 28.075 55.737 1.00 63.88 128 GLY A CA 1
ATOM 933 C C . GLY A 1 128 ? -40.195 27.890 56.844 1.00 63.88 128 GLY A C 1
ATOM 934 O O . GLY A 1 128 ? -40.797 28.873 57.275 1.00 63.88 128 GLY A O 1
ATOM 935 N N . GLU A 1 129 ? -40.344 26.667 57.357 1.00 57.84 129 GLU A N 1
ATOM 936 C CA . GLU A 1 129 ? -41.264 26.328 58.453 1.00 57.84 129 GLU A CA 1
ATOM 937 C C . GLU A 1 129 ? -40.854 26.993 59.779 1.00 57.84 129 GLU A C 1
ATOM 939 O O . GLU A 1 129 ? -41.683 27.612 60.442 1.00 57.84 129 GLU A O 1
ATOM 944 N N . GLN A 1 130 ? -39.555 27.019 60.109 1.00 54.44 130 GLN A N 1
ATOM 945 C CA . GLN A 1 130 ? -39.044 27.704 61.311 1.00 54.44 130 GLN A CA 1
ATOM 946 C C . GLN A 1 130 ? -39.263 29.229 61.316 1.00 54.44 130 GLN A C 1
ATOM 948 O O . GLN A 1 130 ? -39.202 29.851 62.374 1.00 54.44 130 GLN A O 1
ATOM 953 N N . LYS A 1 131 ? -39.511 29.855 60.157 1.00 53.91 131 LYS A N 1
ATOM 954 C CA . LYS A 1 131 ? -39.809 31.296 60.050 1.00 53.91 131 LYS A CA 1
ATOM 955 C C . LYS A 1 131 ? -41.297 31.635 60.161 1.00 53.91 131 LYS A C 1
ATOM 957 O O . LYS A 1 131 ? -41.609 32.813 60.292 1.00 53.91 131 LYS A O 1
ATOM 962 N N . GLN A 1 132 ? -42.197 30.653 60.077 1.00 51.69 132 GLN A N 1
ATOM 963 C CA . GLN A 1 132 ? -43.646 30.869 60.198 1.00 51.69 132 GLN A CA 1
ATOM 964 C C . GLN A 1 132 ? -44.173 30.654 61.628 1.00 51.69 132 GLN A C 1
ATOM 966 O O . GLN A 1 132 ? -45.288 31.074 61.923 1.00 51.69 132 GLN A O 1
ATOM 971 N N . GLU A 1 133 ? -43.375 30.060 62.522 1.00 46.44 133 GLU A N 1
ATOM 972 C CA . GLU A 1 133 ? -43.723 29.799 63.931 1.00 46.44 133 GLU A CA 1
ATOM 973 C C . GLU A 1 133 ? -43.177 30.838 64.944 1.00 46.44 133 GLU A C 1
ATOM 975 O O . GLU A 1 133 ? -43.277 30.617 66.151 1.00 46.44 133 GLU A O 1
ATOM 980 N N . SER A 1 134 ? -42.612 31.972 64.500 1.00 39.16 134 SER A N 1
ATOM 981 C CA . SER A 1 134 ? -42.144 33.079 65.372 1.00 39.16 134 SER A CA 1
ATOM 982 C C . SER A 1 134 ? -42.916 34.377 65.176 1.00 39.16 134 SER A C 1
ATOM 984 O O . SER A 1 134 ? -43.224 34.709 64.011 1.00 39.16 134 SER A O 1
#

Secondary structure (DSSP, 8-state):
--SS------SS--HHHHHHHHHHHS-BTTTBPPPPTTT-GGGG-HHHHHHHTT-----EEETTEEE-HHHHHHHHT-TTHHHHHHHHHHHHHHHHHHHHHHHHHHHHHHHHHHHHHHHHHHHHHHHHHTTT--

Sequence (134 aa):
MSGPVAALVFPAVSPPHLAAALSVLAPTPGLFPAPPKKKNPGYYDPVVQAALAKLLLVGGRVEGKVFDVDGIKWVGGIDGGLDGLRARLVAMLQGVGLGLTNTLESGSKSLWLSLEGRKLQLEEEQKGEQKQES

Organism: NCBI:txid1442378

Radius of gyration: 31.73 Å; chains: 1; bounding box: 66×49×89 Å